Protein AF-A0A662GBT7-F1 (afdb_monomer_lite)

Sequence (138 aa):
MKIKLERILIEFGGAITAFFAIIELVKYSLGIFLVKCLADITLPLLEDYKILHELAGLAYILALLLLVILAVISLIVGVYGFKLYSAGAKLSRETAEKWLVKTMLIAVISLFFGAFIVTAASSIALLGVLIVLAKKED

Radius of gyration: 20.05 Å; chains: 1; bounding box: 47×21×60 Å

Secondary structure (DSSP, 8-state):
-HHHHHHHHHHHHHHHHHHHHHHHHHHHHHHHHHHHHHHHHHTGGGTTSHHHHHHHHHHHHHHHHHHHHHHHHHHHHHHHHHHHHHHTTS--HHHHHHHHHHHHHHHHHHHHTT-HHHHHHHHHHHHHHHHHHHGGG-

Structure (mmCIF, N/CA/C/O backbone):
data_AF-A0A662GBT7-F1
#
_entry.id   AF-A0A662GBT7-F1
#
loop_
_atom_site.group_PDB
_atom_site.id
_atom_site.type_symbol
_atom_site.label_atom_id
_atom_site.label_alt_id
_atom_site.label_comp_id
_atom_site.label_asym_id
_atom_site.label_entity_id
_atom_site.label_seq_id
_atom_site.pdbx_PDB_ins_code
_atom_site.Cartn_x
_atom_site.Cartn_y
_atom_site.Cartn_z
_atom_site.occupancy
_atom_site.B_iso_or_equiv
_atom_site.auth_seq_id
_atom_site.auth_comp_id
_atom_site.auth_asym_id
_atom_site.auth_atom_id
_atom_site.pdbx_PDB_model_num
ATOM 1 N N . MET A 1 1 ? -24.936 2.739 28.094 1.00 41.53 1 MET A N 1
ATOM 2 C CA . MET A 1 1 ? -25.095 2.565 26.626 1.00 41.53 1 MET A CA 1
ATOM 3 C C . MET A 1 1 ? -24.005 3.251 25.778 1.00 41.53 1 MET A C 1
ATOM 5 O O . MET A 1 1 ? -23.800 2.799 24.660 1.00 41.53 1 MET A O 1
ATOM 9 N N . LYS A 1 2 ? -23.256 4.253 26.290 1.00 40.19 2 LYS A N 1
ATOM 10 C CA . LYS A 1 2 ? -22.190 4.994 25.564 1.00 40.19 2 LYS A CA 1
ATOM 11 C C . LYS A 1 2 ? -20.999 4.131 25.070 1.00 40.19 2 LYS A C 1
ATOM 13 O O . LYS A 1 2 ? -20.588 4.262 23.926 1.00 40.19 2 LYS A O 1
ATOM 18 N N . ILE A 1 3 ? -20.534 3.161 25.868 1.00 51.22 3 ILE A N 1
ATOM 19 C CA . ILE A 1 3 ? -19.339 2.329 25.571 1.00 51.22 3 ILE A CA 1
ATOM 20 C C . ILE A 1 3 ? -19.506 1.431 24.323 1.00 51.22 3 ILE A C 1
ATOM 22 O O . ILE A 1 3 ? -18.527 1.103 23.656 1.00 51.22 3 ILE A O 1
ATOM 26 N N . LYS A 1 4 ? -20.741 1.042 23.967 1.00 60.91 4 LYS A N 1
ATOM 27 C CA . LYS A 1 4 ? -20.995 0.182 22.794 1.00 60.91 4 LYS A CA 1
ATOM 28 C C . LYS A 1 4 ? -20.773 0.916 21.468 1.00 60.91 4 LYS A C 1
ATOM 30 O O . LYS A 1 4 ? -20.213 0.327 20.554 1.00 60.91 4 LYS A O 1
ATOM 35 N N . LEU A 1 5 ? -21.196 2.177 21.367 1.00 56.75 5 LEU A N 1
ATOM 36 C CA . LEU A 1 5 ? -21.102 2.950 20.124 1.00 56.75 5 LEU A CA 1
ATOM 37 C C . LEU A 1 5 ? -19.645 3.316 19.802 1.00 56.75 5 LEU A C 1
ATOM 39 O O . LEU A 1 5 ? -19.219 3.209 18.658 1.00 56.75 5 LEU A O 1
ATOM 43 N N . GLU A 1 6 ? -18.877 3.682 20.832 1.00 58.56 6 GLU A N 1
ATOM 44 C CA . GLU A 1 6 ? -17.444 3.978 20.729 1.00 58.56 6 GLU A CA 1
ATOM 45 C C . GLU A 1 6 ? -16.643 2.780 20.209 1.00 58.56 6 GLU A C 1
ATOM 47 O O . GLU A 1 6 ? -15.827 2.909 19.298 1.00 58.56 6 GLU A O 1
ATOM 52 N N . ARG A 1 7 ? -16.928 1.594 20.757 1.00 63.53 7 ARG A N 1
ATOM 53 C CA . ARG A 1 7 ? -16.330 0.335 20.310 1.00 63.53 7 ARG A CA 1
ATOM 54 C C . ARG A 1 7 ? -16.638 0.067 18.835 1.00 63.53 7 ARG A C 1
ATOM 56 O O . ARG A 1 7 ? -15.718 -0.213 18.076 1.00 63.53 7 ARG A O 1
ATOM 63 N N . ILE A 1 8 ? -17.905 0.194 18.435 1.00 64.94 8 ILE A N 1
ATOM 64 C CA . ILE A 1 8 ? -18.337 -0.064 17.054 1.00 64.94 8 ILE A CA 1
ATOM 65 C C . ILE A 1 8 ? -17.631 0.880 16.074 1.00 64.94 8 ILE A C 1
ATOM 67 O O . ILE A 1 8 ? -17.186 0.436 15.023 1.00 64.94 8 ILE A O 1
ATOM 71 N N . LEU A 1 9 ? -17.472 2.159 16.423 1.00 63.97 9 LEU A N 1
ATOM 72 C CA . LEU A 1 9 ? -16.779 3.139 15.579 1.00 63.97 9 LEU A CA 1
ATOM 73 C C . LEU A 1 9 ? -15.301 2.789 15.357 1.00 63.97 9 LEU A C 1
ATOM 75 O O . LEU A 1 9 ? -14.803 2.917 14.240 1.00 63.97 9 LEU A O 1
ATOM 79 N N . ILE A 1 10 ? -14.609 2.319 16.396 1.00 64.62 10 ILE A N 1
ATOM 80 C CA . ILE A 1 10 ? -13.192 1.939 16.311 1.00 64.62 10 ILE A CA 1
ATOM 81 C C . ILE A 1 10 ? -13.017 0.623 15.547 1.00 64.62 10 ILE A C 1
ATOM 83 O O . ILE A 1 10 ? -12.137 0.525 14.692 1.00 64.62 10 ILE A O 1
ATOM 87 N N . GLU A 1 11 ? -13.872 -0.367 15.810 1.00 65.62 11 GLU A N 1
ATOM 88 C CA . GLU A 1 11 ? -13.884 -1.633 15.072 1.00 65.62 11 GLU A CA 1
ATOM 89 C C . GLU A 1 11 ? -14.150 -1.383 13.582 1.00 65.62 11 GLU A C 1
ATOM 91 O O . GLU A 1 11 ? -13.420 -1.877 12.724 1.00 65.62 11 GLU A O 1
ATOM 96 N N . PHE A 1 12 ? -15.129 -0.535 13.265 1.00 66.88 12 PHE A N 1
ATOM 97 C CA . PHE A 1 12 ? -15.469 -0.177 11.892 1.00 66.88 12 PHE A CA 1
ATOM 98 C C . PHE A 1 12 ? -14.346 0.614 11.201 1.00 66.88 12 PHE A C 1
ATOM 100 O O . PHE A 1 12 ? -13.972 0.289 10.076 1.00 66.88 12 PHE A O 1
ATOM 107 N N . GLY A 1 13 ? -13.738 1.591 11.884 1.00 65.12 13 GLY A N 1
ATOM 108 C CA . GLY A 1 13 ? -12.600 2.353 11.356 1.00 65.12 13 GLY A CA 1
ATOM 109 C C . GLY A 1 13 ? -11.358 1.488 11.107 1.00 65.12 13 GLY A C 1
ATOM 110 O O . GLY A 1 13 ? -10.706 1.617 10.067 1.00 65.12 13 GLY A O 1
ATOM 111 N N . GLY A 1 14 ? -11.064 0.557 12.020 1.00 67.88 14 GLY A N 1
ATOM 112 C CA . GLY A 1 14 ? -9.993 -0.428 11.862 1.00 67.88 14 GLY A CA 1
ATOM 113 C C . GLY A 1 14 ? -10.239 -1.376 10.688 1.00 67.88 14 GLY A C 1
ATOM 114 O O . GLY A 1 14 ? -9.341 -1.585 9.870 1.00 67.88 14 GLY A O 1
ATOM 115 N N . ALA A 1 15 ? -11.468 -1.885 10.555 1.00 69.00 15 ALA A N 1
ATOM 116 C CA . ALA A 1 15 ? -11.866 -2.768 9.460 1.00 69.00 15 ALA A CA 1
ATOM 117 C C . ALA A 1 15 ? -11.764 -2.078 8.091 1.00 69.00 15 ALA A C 1
ATOM 119 O O . ALA A 1 15 ? -11.202 -2.648 7.157 1.00 69.00 15 ALA A O 1
ATOM 120 N N . ILE A 1 16 ? -12.234 -0.831 7.986 1.00 68.75 16 ILE A N 1
ATOM 121 C CA . ILE A 1 16 ? -12.128 -0.024 6.762 1.00 68.75 16 ILE A CA 1
ATOM 122 C C . ILE A 1 16 ? -10.661 0.210 6.393 1.00 68.75 16 ILE A C 1
ATOM 124 O O . ILE A 1 16 ? -10.270 -0.004 5.246 1.00 68.75 16 ILE A O 1
ATOM 128 N N . THR A 1 17 ? -9.838 0.602 7.367 1.00 70.62 17 THR A N 1
ATOM 129 C CA . THR A 1 17 ? -8.400 0.831 7.155 1.00 70.62 17 THR A CA 1
ATOM 130 C C . THR A 1 17 ? -7.700 -0.438 6.675 1.00 70.62 17 THR A C 1
ATOM 132 O O . THR A 1 17 ? -6.933 -0.390 5.715 1.00 70.62 17 THR A O 1
ATOM 135 N N . ALA A 1 18 ? -7.999 -1.584 7.292 1.00 73.31 18 ALA A N 1
ATOM 136 C CA . ALA A 1 18 ? -7.438 -2.870 6.894 1.00 73.31 18 ALA A CA 1
ATOM 137 C C . ALA A 1 18 ? -7.862 -3.272 5.473 1.00 73.31 18 ALA A C 1
ATOM 139 O O . ALA A 1 18 ? -7.024 -3.678 4.671 1.00 73.31 18 ALA A O 1
ATOM 140 N N . PHE A 1 19 ? -9.145 -3.119 5.144 1.00 72.00 19 PHE A N 1
ATOM 141 C CA . PHE A 1 19 ? -9.681 -3.456 3.829 1.00 72.00 19 PHE A CA 1
ATOM 142 C C . PHE A 1 19 ? -9.041 -2.620 2.714 1.00 72.00 19 PHE A C 1
ATOM 144 O O . PHE A 1 19 ? -8.564 -3.164 1.719 1.00 72.00 19 PHE A O 1
ATOM 151 N N . PHE A 1 20 ? -8.959 -1.303 2.899 1.00 74.50 20 PHE A N 1
ATOM 152 C CA . PHE A 1 20 ? -8.351 -0.420 1.907 1.00 74.50 20 PHE A CA 1
ATOM 153 C C . PHE A 1 20 ? -6.844 -0.627 1.761 1.00 74.50 20 PHE A C 1
ATOM 155 O O . PHE A 1 20 ? -6.330 -0.581 0.646 1.00 74.50 20 PHE A O 1
ATOM 162 N N . ALA A 1 21 ? -6.146 -0.928 2.855 1.00 77.94 21 ALA A N 1
ATOM 163 C CA . ALA A 1 21 ? -4.742 -1.305 2.809 1.00 77.94 21 ALA A CA 1
ATOM 164 C C . ALA A 1 21 ? -4.501 -2.594 2.001 1.00 77.94 21 ALA A C 1
ATOM 166 O O . ALA A 1 21 ? -3.522 -2.676 1.262 1.00 77.94 21 ALA A O 1
ATOM 167 N N . ILE A 1 22 ? -5.404 -3.580 2.084 1.00 79.88 22 ILE A N 1
ATOM 168 C CA . ILE A 1 22 ? -5.339 -4.798 1.260 1.00 79.88 22 ILE A CA 1
ATOM 169 C C . ILE A 1 22 ? -5.557 -4.467 -0.221 1.00 79.88 22 ILE A C 1
ATOM 171 O O . ILE A 1 22 ? -4.807 -4.950 -1.067 1.00 79.88 22 ILE A O 1
ATOM 175 N N . ILE A 1 23 ? -6.542 -3.624 -0.546 1.00 80.38 23 ILE A N 1
ATOM 176 C CA . ILE A 1 23 ? -6.779 -3.185 -1.932 1.00 80.38 23 ILE A CA 1
ATOM 177 C C . ILE A 1 23 ? -5.540 -2.484 -2.496 1.00 80.38 23 ILE A C 1
ATOM 179 O O . ILE A 1 23 ? -5.120 -2.767 -3.617 1.00 80.38 23 ILE A O 1
ATOM 183 N N . GLU A 1 24 ? -4.936 -1.586 -1.720 1.00 81.06 24 GLU A N 1
ATOM 184 C CA . GLU A 1 24 ? -3.717 -0.884 -2.115 1.00 81.06 24 GLU A CA 1
ATOM 185 C C . GLU A 1 24 ? -2.535 -1.840 -2.290 1.00 81.06 24 GLU A C 1
ATOM 187 O O . GLU A 1 24 ? -1.828 -1.745 -3.291 1.00 81.06 24 GLU A O 1
ATOM 192 N N . LEU A 1 25 ? -2.372 -2.818 -1.394 1.00 85.12 25 LEU A N 1
ATOM 193 C CA . LEU A 1 25 ? -1.359 -3.862 -1.531 1.00 85.12 25 LEU A CA 1
ATOM 194 C C . LEU A 1 25 ? -1.511 -4.612 -2.863 1.00 85.12 25 LEU A C 1
ATOM 196 O O . LEU A 1 25 ? -0.543 -4.717 -3.613 1.00 85.12 25 LEU A O 1
ATOM 200 N N . VAL A 1 26 ? -2.728 -5.058 -3.197 1.00 86.81 26 VAL A N 1
ATOM 201 C CA . VAL A 1 26 ? -3.018 -5.738 -4.472 1.00 86.81 26 VAL A CA 1
ATOM 202 C C . VAL A 1 26 ? -2.726 -4.824 -5.663 1.00 86.81 26 VAL A C 1
ATOM 204 O O . VAL A 1 26 ? -2.074 -5.250 -6.616 1.00 86.81 26 VAL A O 1
ATOM 207 N N . LYS A 1 27 ? -3.152 -3.557 -5.601 1.00 86.19 27 LYS A N 1
ATOM 208 C CA . LYS A 1 27 ? -2.900 -2.547 -6.640 1.00 86.19 27 LYS A CA 1
ATOM 209 C C . LYS A 1 27 ? -1.402 -2.378 -6.902 1.00 86.19 27 LYS A C 1
ATOM 211 O O . LYS A 1 27 ? -0.983 -2.409 -8.057 1.00 86.19 27 LYS A O 1
ATOM 216 N N . TYR A 1 28 ? -0.588 -2.233 -5.856 1.00 88.00 28 TYR A N 1
ATOM 217 C CA . TYR A 1 28 ? 0.859 -2.069 -6.007 1.00 88.00 28 TYR A CA 1
ATOM 218 C C . TYR A 1 28 ? 1.543 -3.355 -6.473 1.00 88.00 28 TYR A C 1
ATOM 220 O O . TYR A 1 28 ? 2.417 -3.285 -7.333 1.00 88.00 28 TYR A O 1
ATOM 228 N N . SER A 1 29 ? 1.111 -4.530 -6.002 1.00 88.69 29 SER A N 1
ATOM 229 C CA . SER A 1 29 ? 1.609 -5.817 -6.508 1.00 88.69 29 SER A CA 1
ATOM 230 C C . SER A 1 29 ? 1.320 -6.012 -8.001 1.00 88.69 29 SER A C 1
ATOM 232 O O . SER A 1 29 ? 2.210 -6.421 -8.745 1.00 88.69 29 SER A O 1
ATOM 234 N N . LEU A 1 30 ? 0.114 -5.664 -8.464 1.00 90.69 30 LEU A N 1
ATOM 235 C CA . LEU A 1 30 ? -0.222 -5.668 -9.892 1.00 90.69 30 LEU A CA 1
ATOM 236 C C . LEU A 1 30 ? 0.593 -4.628 -10.669 1.00 90.69 30 LEU A C 1
ATOM 238 O O . LEU A 1 30 ? 1.072 -4.919 -11.762 1.00 90.69 30 LEU A O 1
ATOM 242 N N . GLY A 1 31 ? 0.803 -3.442 -10.093 1.00 87.06 31 GLY A N 1
ATOM 243 C CA . GLY A 1 31 ? 1.655 -2.402 -10.668 1.00 87.06 31 GLY A CA 1
ATOM 244 C C . GLY A 1 31 ? 3.090 -2.877 -10.904 1.00 87.06 31 GLY A C 1
ATOM 245 O O . GLY A 1 31 ? 3.633 -2.638 -11.978 1.00 87.06 31 GLY A O 1
ATOM 246 N N . ILE A 1 32 ? 3.682 -3.606 -9.949 1.00 91.75 32 ILE A N 1
ATOM 247 C CA . ILE A 1 32 ? 5.025 -4.199 -10.089 1.00 91.75 32 ILE A CA 1
ATOM 248 C C . ILE A 1 32 ? 5.072 -5.139 -11.296 1.00 91.75 32 ILE A C 1
ATOM 250 O O . ILE A 1 32 ? 5.986 -5.049 -12.115 1.00 91.75 32 ILE A O 1
ATOM 254 N N . PHE A 1 33 ? 4.075 -6.019 -11.426 1.00 91.62 33 PHE A N 1
ATOM 255 C CA . PHE A 1 33 ? 3.990 -6.950 -12.549 1.00 91.62 33 PHE A CA 1
ATOM 256 C C . PHE A 1 33 ? 3.853 -6.217 -13.891 1.00 91.62 33 PHE A C 1
ATOM 258 O O . PHE A 1 33 ? 4.587 -6.514 -14.831 1.00 91.62 33 PHE A O 1
ATOM 265 N N . LEU A 1 34 ? 2.968 -5.220 -13.968 1.00 90.94 34 LEU A N 1
ATOM 266 C CA . LEU A 1 34 ? 2.740 -4.437 -15.185 1.00 90.94 34 LEU A CA 1
ATOM 267 C C . LEU A 1 34 ? 3.973 -3.637 -15.610 1.00 90.94 34 LEU A C 1
ATOM 269 O O . LEU A 1 34 ? 4.338 -3.666 -16.783 1.00 90.94 34 LEU A O 1
ATOM 273 N N . VAL A 1 35 ? 4.629 -2.950 -14.670 1.00 88.25 35 VAL A N 1
ATOM 274 C CA . VAL A 1 35 ? 5.852 -2.181 -14.945 1.00 88.25 35 VAL A CA 1
ATOM 275 C C . VAL A 1 35 ? 6.963 -3.100 -15.445 1.00 88.25 35 VAL A C 1
ATOM 277 O O . VAL A 1 35 ? 7.649 -2.745 -16.400 1.00 88.25 35 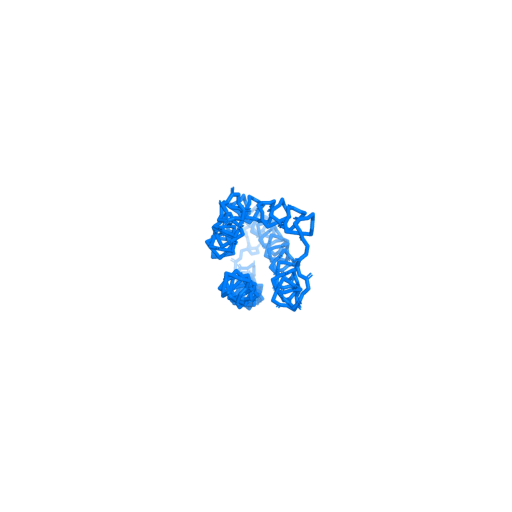VAL A O 1
ATOM 280 N N . LYS A 1 36 ? 7.095 -4.301 -14.869 1.00 90.94 36 LYS A N 1
ATOM 281 C CA . LYS A 1 36 ? 8.034 -5.313 -15.361 1.00 90.94 36 LYS A CA 1
ATOM 282 C C . LYS A 1 36 ? 7.709 -5.751 -16.790 1.00 90.94 36 LYS A C 1
ATOM 284 O O . LYS A 1 36 ? 8.577 -5.659 -17.647 1.00 90.94 36 LYS A O 1
ATOM 289 N N . CYS A 1 37 ? 6.470 -6.156 -17.072 1.00 90.38 37 CYS A N 1
ATOM 290 C CA . CYS A 1 37 ? 6.080 -6.569 -18.424 1.00 90.38 37 CYS A CA 1
ATOM 291 C C . CYS A 1 37 ? 6.290 -5.458 -19.463 1.00 90.38 37 CYS A C 1
ATOM 293 O O . CYS A 1 37 ? 6.738 -5.730 -20.573 1.00 90.38 37 CYS A O 1
ATOM 295 N N . LEU A 1 38 ? 5.986 -4.205 -19.115 1.00 84.88 38 LEU A N 1
ATOM 296 C CA . LEU A 1 38 ? 6.228 -3.067 -20.000 1.00 84.88 38 LEU A CA 1
ATOM 297 C C . LEU A 1 38 ? 7.720 -2.833 -20.232 1.00 84.88 38 LEU A C 1
ATOM 299 O O . LEU A 1 38 ? 8.109 -2.559 -21.365 1.00 84.88 38 LEU A O 1
ATOM 303 N N . ALA A 1 39 ? 8.555 -2.956 -19.200 1.00 86.81 39 ALA A N 1
ATOM 304 C CA . ALA A 1 39 ? 10.002 -2.821 -19.334 1.00 86.81 39 ALA A CA 1
ATOM 305 C C . ALA A 1 39 ? 10.593 -3.934 -20.211 1.00 86.81 39 ALA A C 1
ATOM 307 O O . ALA A 1 39 ? 11.383 -3.634 -21.103 1.00 86.81 39 ALA A O 1
ATOM 308 N N . ASP A 1 40 ? 10.136 -5.178 -20.039 1.00 89.19 40 ASP A N 1
ATOM 309 C CA . ASP A 1 40 ? 10.563 -6.327 -20.848 1.00 89.19 40 ASP A CA 1
ATOM 310 C C . ASP A 1 40 ? 10.236 -6.137 -22.345 1.00 89.19 40 ASP A C 1
ATOM 312 O O . ASP A 1 40 ? 10.954 -6.645 -23.201 1.00 89.19 40 ASP A O 1
ATOM 316 N N . ILE A 1 41 ? 9.182 -5.379 -22.678 1.00 89.12 41 ILE A N 1
ATOM 317 C CA . ILE A 1 41 ? 8.812 -5.051 -24.066 1.00 89.12 41 ILE A CA 1
ATOM 318 C C . ILE A 1 41 ? 9.552 -3.808 -24.574 1.00 89.12 41 ILE A C 1
ATOM 320 O O . ILE A 1 41 ? 10.002 -3.777 -25.716 1.00 89.12 41 ILE A O 1
ATOM 324 N N . THR A 1 42 ? 9.643 -2.757 -23.758 1.00 79.50 42 THR A N 1
ATOM 325 C CA 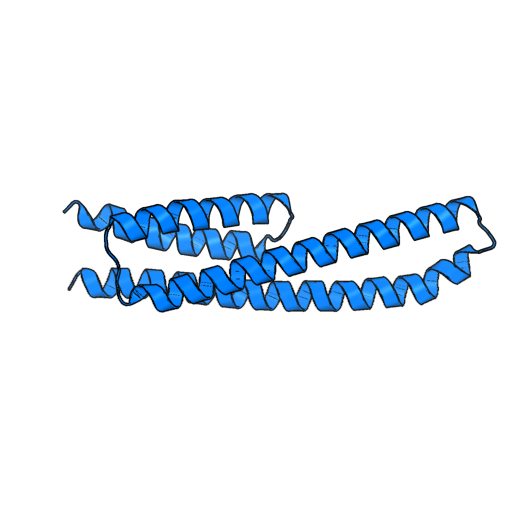. THR A 1 42 ? 10.105 -1.432 -24.208 1.00 79.50 42 THR A CA 1
ATOM 326 C C . THR A 1 42 ? 11.618 -1.256 -24.153 1.00 79.50 42 THR A C 1
ATOM 328 O O . THR A 1 42 ? 12.159 -0.590 -25.031 1.00 79.50 42 THR A O 1
ATOM 331 N N . LEU A 1 43 ? 12.323 -1.855 -23.186 1.00 82.50 43 LEU A N 1
ATOM 332 C CA . LEU A 1 43 ? 13.782 -1.732 -23.087 1.00 82.50 43 LEU A CA 1
ATOM 333 C C . LEU A 1 43 ? 14.520 -2.320 -24.303 1.00 82.50 43 LEU A C 1
ATOM 335 O O . LEU A 1 43 ? 15.415 -1.629 -24.798 1.00 82.50 43 LEU A O 1
ATOM 339 N N . PRO A 1 44 ? 14.141 -3.499 -24.843 1.00 88.69 44 PRO A N 1
ATOM 340 C CA . PRO A 1 44 ? 14.754 -4.030 -26.063 1.00 88.69 44 PRO A CA 1
ATOM 341 C C . PRO A 1 44 ? 14.556 -3.118 -27.279 1.00 88.69 44 PRO A C 1
ATOM 343 O O . PRO A 1 44 ? 15.464 -2.936 -28.079 1.00 88.69 44 PRO A O 1
ATOM 346 N N . LEU A 1 45 ? 13.389 -2.470 -27.393 1.00 84.19 45 LEU A N 1
ATOM 347 C CA . LEU A 1 45 ? 13.090 -1.529 -28.485 1.00 84.19 45 LEU A CA 1
ATOM 348 C C . LEU A 1 45 ? 13.938 -0.247 -28.430 1.00 84.19 45 LEU A C 1
ATOM 350 O O . LEU A 1 45 ? 13.950 0.527 -29.385 1.00 84.19 45 LEU A O 1
ATOM 354 N N . LEU A 1 46 ? 14.615 -0.004 -27.307 1.00 81.06 46 LEU A N 1
ATOM 355 C CA . LEU A 1 46 ? 15.461 1.161 -27.083 1.00 81.06 46 LEU A CA 1
ATOM 356 C C . LEU A 1 46 ? 16.957 0.838 -27.165 1.00 81.06 46 LEU A C 1
ATOM 358 O O . LEU A 1 46 ? 17.744 1.770 -27.040 1.00 81.06 46 LEU A O 1
ATOM 362 N N . GLU A 1 47 ? 17.365 -0.420 -27.378 1.00 84.31 47 GLU A N 1
ATOM 363 C CA . GLU A 1 47 ? 18.784 -0.834 -27.383 1.00 84.31 47 GLU A CA 1
ATOM 364 C C . GLU A 1 47 ? 19.653 -0.006 -28.342 1.00 84.31 47 GLU A C 1
ATOM 366 O O . GLU A 1 47 ? 20.758 0.402 -27.978 1.00 84.31 47 GLU A O 1
ATOM 371 N N . ASP A 1 48 ? 19.122 0.338 -29.518 1.00 86.56 48 ASP A N 1
ATOM 372 C CA . ASP A 1 48 ? 19.818 1.164 -30.513 1.00 86.56 48 ASP A CA 1
ATOM 373 C C . ASP A 1 48 ? 19.994 2.634 -30.070 1.00 86.56 48 ASP A C 1
ATOM 375 O O . ASP A 1 48 ? 20.833 3.369 -30.596 1.00 86.56 48 ASP A O 1
ATOM 379 N N . TYR A 1 49 ? 19.239 3.077 -29.060 1.00 82.19 49 TYR A N 1
ATOM 380 C CA . TYR A 1 49 ? 19.246 4.433 -28.517 1.00 82.19 49 TYR A CA 1
ATOM 381 C C . TYR A 1 49 ? 19.859 4.461 -27.113 1.00 82.19 49 TYR A C 1
ATOM 383 O O . TYR A 1 49 ? 19.168 4.701 -26.122 1.00 82.19 49 TYR A O 1
ATOM 391 N N . LYS A 1 50 ? 21.184 4.285 -27.029 1.00 80.94 50 LYS A N 1
ATOM 392 C CA . LYS A 1 50 ? 21.953 4.140 -25.774 1.00 80.94 50 LYS A CA 1
ATOM 393 C C . LYS A 1 50 ? 21.511 5.050 -24.613 1.00 80.94 50 LYS A C 1
ATOM 395 O O . LYS A 1 50 ? 21.253 4.561 -23.519 1.00 80.94 50 LYS A O 1
ATOM 400 N N . ILE A 1 51 ? 21.393 6.362 -24.843 1.00 81.06 51 ILE A N 1
ATOM 401 C CA . ILE A 1 51 ? 21.005 7.329 -23.794 1.00 81.06 51 ILE A CA 1
ATOM 402 C C . ILE A 1 51 ? 19.556 7.104 -23.335 1.00 81.06 51 ILE A C 1
ATOM 404 O O . ILE A 1 51 ? 19.265 7.160 -22.142 1.00 81.06 51 ILE A O 1
ATOM 408 N N . LEU A 1 52 ? 18.641 6.846 -24.275 1.00 72.25 52 LEU A N 1
ATOM 409 C CA . LEU A 1 52 ? 17.236 6.587 -23.962 1.00 72.25 52 LEU A CA 1
ATOM 410 C C . LEU A 1 52 ? 17.071 5.257 -23.219 1.00 72.25 52 LEU A C 1
ATOM 412 O O . LEU A 1 52 ? 16.278 5.187 -22.284 1.00 72.25 52 LEU A O 1
ATOM 416 N N . HIS A 1 53 ? 17.833 4.232 -23.605 1.00 81.00 53 HIS A N 1
ATOM 417 C CA . HIS A 1 53 ? 17.841 2.929 -22.948 1.00 81.00 53 HIS A CA 1
ATOM 418 C C . HIS A 1 53 ? 18.317 3.027 -21.494 1.00 81.00 53 HIS A C 1
ATOM 420 O O . HIS A 1 53 ? 17.630 2.555 -20.589 1.00 81.00 53 HIS A O 1
ATOM 426 N N . GLU A 1 54 ? 19.450 3.694 -21.245 1.00 77.56 54 GLU A N 1
ATOM 427 C CA . GLU A 1 54 ? 19.978 3.892 -19.888 1.00 77.56 54 GLU A CA 1
ATOM 428 C C . GLU A 1 54 ? 18.998 4.691 -19.010 1.00 77.56 54 GLU A C 1
ATOM 430 O O . GLU A 1 54 ? 18.743 4.321 -17.859 1.00 77.56 54 GLU A O 1
ATOM 435 N N . LEU A 1 55 ? 18.382 5.744 -19.561 1.00 77.69 55 LEU A N 1
ATOM 436 C CA . LEU A 1 55 ? 17.386 6.546 -18.849 1.00 77.69 55 LEU A CA 1
ATOM 437 C C . LEU A 1 55 ? 16.111 5.744 -18.539 1.00 77.69 55 LEU A C 1
ATOM 439 O O . LEU A 1 55 ? 15.596 5.817 -17.422 1.00 77.69 55 LEU A O 1
ATOM 443 N N . ALA A 1 56 ? 15.614 4.961 -19.499 1.00 76.12 56 ALA A N 1
ATOM 444 C CA . ALA A 1 56 ? 14.452 4.096 -19.315 1.00 76.12 56 ALA A CA 1
ATOM 445 C C . ALA A 1 56 ? 14.722 2.994 -18.279 1.00 76.12 56 ALA A C 1
ATOM 447 O O . ALA A 1 56 ? 13.862 2.719 -17.440 1.00 76.12 56 ALA A O 1
ATOM 448 N N . GLY A 1 57 ? 15.930 2.420 -18.272 1.00 82.31 57 GLY A N 1
ATOM 449 C CA . GLY A 1 57 ? 16.365 1.448 -17.268 1.00 82.31 57 GLY A CA 1
ATOM 450 C C . GLY A 1 57 ? 16.394 2.036 -15.853 1.00 82.31 57 GLY A C 1
ATOM 451 O O . GLY A 1 57 ? 15.865 1.432 -14.918 1.00 82.31 57 GLY A O 1
ATOM 452 N N . LEU A 1 58 ? 16.931 3.249 -15.691 1.00 84.31 58 LEU A N 1
ATOM 453 C CA . LEU A 1 58 ? 16.905 3.978 -14.416 1.00 84.31 58 LEU A CA 1
ATOM 454 C C . LEU A 1 58 ? 15.475 4.276 -13.952 1.00 84.31 58 LEU A C 1
ATOM 456 O O . LEU A 1 58 ? 15.144 4.046 -12.787 1.00 84.31 58 LEU A O 1
ATOM 460 N N . ALA A 1 59 ? 14.619 4.753 -14.859 1.00 79.56 59 ALA A N 1
ATOM 461 C CA . ALA A 1 59 ? 13.219 5.042 -14.560 1.00 79.56 59 ALA A CA 1
ATOM 462 C C . ALA A 1 59 ? 12.456 3.780 -14.129 1.00 79.56 59 ALA A C 1
ATOM 464 O O . ALA A 1 59 ? 11.698 3.820 -13.160 1.00 79.56 59 ALA A O 1
ATOM 465 N N . TYR A 1 60 ? 12.703 2.650 -14.796 1.00 87.06 60 TYR A N 1
ATOM 466 C CA . TYR A 1 60 ? 12.150 1.348 -14.436 1.00 87.06 60 TYR A CA 1
ATOM 467 C C . TYR A 1 60 ? 12.556 0.917 -13.020 1.00 87.06 60 TYR A C 1
ATOM 469 O O . TYR A 1 60 ? 11.689 0.580 -12.209 1.00 87.06 60 TYR A O 1
ATOM 477 N N . ILE A 1 61 ? 13.852 0.985 -12.690 1.00 88.69 61 ILE A N 1
ATOM 478 C CA . ILE A 1 61 ? 14.353 0.639 -11.351 1.00 88.69 61 ILE A CA 1
ATOM 479 C C . ILE A 1 61 ? 13.705 1.534 -10.290 1.00 88.69 61 ILE A C 1
ATOM 481 O O . ILE A 1 61 ? 13.238 1.038 -9.264 1.00 88.69 61 ILE A O 1
ATOM 485 N N . LEU A 1 62 ? 13.632 2.843 -10.544 1.00 84.56 62 LEU A N 1
ATOM 486 C CA . LEU A 1 62 ? 13.033 3.799 -9.615 1.00 84.56 62 LEU A CA 1
ATOM 487 C C . LEU A 1 62 ? 11.535 3.526 -9.404 1.00 84.56 62 LEU A C 1
ATOM 489 O O . LEU A 1 62 ? 11.062 3.531 -8.267 1.00 84.56 62 LEU A O 1
ATOM 493 N N . ALA A 1 63 ? 10.799 3.240 -10.482 1.00 85.06 63 ALA A N 1
ATOM 494 C CA . ALA A 1 63 ? 9.377 2.913 -10.429 1.00 85.06 63 ALA A CA 1
ATOM 495 C C . ALA A 1 63 ? 9.114 1.630 -9.628 1.00 85.06 63 ALA A C 1
ATOM 497 O O . ALA A 1 63 ? 8.221 1.609 -8.779 1.00 85.06 63 ALA A O 1
ATOM 498 N N . LEU A 1 64 ? 9.914 0.580 -9.839 1.00 89.88 64 LEU A N 1
ATOM 499 C CA . LEU A 1 64 ? 9.822 -0.649 -9.051 1.00 89.88 64 LEU A CA 1
ATOM 500 C C . LEU A 1 64 ? 10.083 -0.399 -7.568 1.00 89.88 64 LEU A C 1
ATOM 502 O O . LEU A 1 64 ? 9.326 -0.873 -6.721 1.00 89.88 64 LEU A O 1
ATOM 506 N N . LEU A 1 65 ? 11.136 0.353 -7.253 1.00 87.75 65 LEU A N 1
ATOM 507 C CA . LEU A 1 65 ? 11.524 0.636 -5.876 1.00 87.75 65 LEU A CA 1
ATOM 508 C C . LEU A 1 65 ? 10.412 1.412 -5.151 1.00 87.75 65 LEU A C 1
ATOM 510 O O . LEU A 1 65 ? 10.027 1.044 -4.041 1.00 87.75 65 LEU A O 1
ATOM 514 N N . LEU A 1 66 ? 9.817 2.409 -5.814 1.00 85.38 66 LEU A N 1
ATOM 515 C CA . LEU A 1 66 ? 8.657 3.143 -5.300 1.00 85.38 66 LEU A CA 1
ATOM 516 C C . LEU A 1 66 ? 7.447 2.232 -5.070 1.00 85.38 66 LEU A C 1
AT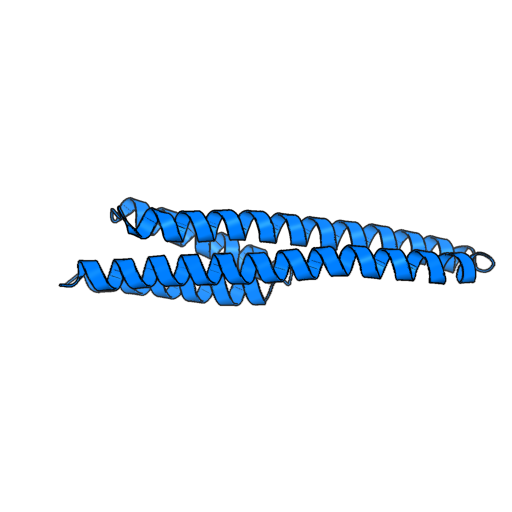OM 518 O O . LEU A 1 66 ? 6.851 2.270 -3.994 1.00 85.38 66 LEU A O 1
ATOM 522 N N . LEU A 1 67 ? 7.096 1.382 -6.038 1.00 87.25 67 LEU A N 1
ATOM 523 C CA . LEU A 1 67 ? 5.959 0.467 -5.908 1.00 87.25 67 LEU A CA 1
ATOM 524 C C . LEU A 1 67 ? 6.145 -0.541 -4.767 1.00 87.25 67 LEU A C 1
ATOM 526 O O . LEU A 1 67 ? 5.194 -0.822 -4.037 1.00 87.25 67 LEU A O 1
ATOM 530 N N . VAL A 1 68 ? 7.363 -1.050 -4.570 1.00 88.50 68 VAL A N 1
ATOM 531 C CA . VAL A 1 68 ? 7.689 -1.939 -3.446 1.00 88.50 68 VAL A CA 1
ATOM 532 C C . VAL A 1 68 ? 7.541 -1.206 -2.113 1.00 88.50 68 VAL A C 1
ATOM 534 O O . VAL A 1 68 ? 6.918 -1.743 -1.196 1.00 88.50 68 VAL A O 1
ATOM 537 N N . ILE A 1 69 ? 8.043 0.028 -1.999 1.00 85.75 69 ILE A N 1
ATOM 538 C CA . ILE A 1 69 ? 7.873 0.842 -0.785 1.00 85.75 69 ILE A CA 1
ATOM 539 C C . ILE A 1 69 ? 6.382 1.049 -0.484 1.00 85.75 69 ILE A C 1
ATOM 541 O O . ILE A 1 69 ? 5.951 0.840 0.651 1.00 85.75 69 ILE A O 1
ATOM 545 N N . LEU A 1 70 ? 5.581 1.395 -1.493 1.00 83.62 70 LEU A N 1
ATOM 546 C CA . LEU A 1 70 ? 4.137 1.600 -1.345 1.00 83.62 70 LEU A CA 1
ATOM 547 C C . LEU A 1 70 ? 3.399 0.326 -0.918 1.00 83.62 70 LEU A C 1
ATOM 549 O O . LEU A 1 70 ? 2.522 0.378 -0.050 1.00 83.62 70 LEU A O 1
ATOM 553 N N . ALA A 1 71 ? 3.784 -0.827 -1.468 1.00 85.81 71 ALA A N 1
ATOM 554 C CA . ALA A 1 71 ? 3.258 -2.125 -1.058 1.00 85.81 71 ALA A CA 1
ATOM 555 C C . ALA A 1 71 ? 3.592 -2.431 0.413 1.00 85.81 71 ALA A C 1
ATOM 557 O O . ALA A 1 71 ? 2.711 -2.828 1.177 1.00 85.81 71 ALA A O 1
ATOM 558 N N . VAL A 1 72 ? 4.835 -2.187 0.843 1.00 86.50 72 VAL A N 1
ATOM 559 C CA . VAL A 1 72 ? 5.268 -2.392 2.237 1.00 86.50 72 VAL A CA 1
ATOM 560 C C . VAL A 1 72 ? 4.524 -1.460 3.195 1.00 86.50 72 VAL A C 1
ATOM 562 O O . VAL A 1 72 ? 4.040 -1.918 4.230 1.00 86.50 72 VAL A O 1
ATOM 565 N N . ILE A 1 73 ? 4.376 -0.177 2.850 1.00 81.25 73 ILE A N 1
ATOM 566 C CA . ILE A 1 73 ? 3.593 0.777 3.648 1.00 81.25 73 ILE A CA 1
ATOM 567 C C . ILE A 1 73 ? 2.152 0.282 3.775 1.00 81.25 73 ILE A C 1
ATOM 569 O O . ILE A 1 73 ? 1.638 0.188 4.888 1.00 81.25 73 ILE A O 1
ATOM 573 N N . SER A 1 74 ? 1.526 -0.114 2.665 1.00 79.75 74 SER A N 1
ATOM 574 C CA . SER A 1 74 ? 0.154 -0.634 2.666 1.00 79.75 74 SER A CA 1
ATOM 575 C C . SER A 1 74 ? 0.017 -1.864 3.560 1.00 79.75 74 SER A C 1
ATOM 577 O O . SER A 1 74 ? -0.899 -1.930 4.375 1.00 79.75 74 SER A O 1
ATOM 579 N N . LEU A 1 75 ? 0.966 -2.801 3.501 1.00 83.69 75 LEU A N 1
ATOM 580 C CA . LEU A 1 75 ? 0.991 -3.966 4.386 1.00 83.69 75 LEU A CA 1
ATOM 581 C C . LEU A 1 75 ? 1.057 -3.558 5.866 1.00 83.69 75 LEU A C 1
ATOM 583 O O . LEU A 1 75 ? 0.273 -4.053 6.678 1.00 83.69 75 LEU A O 1
ATOM 587 N N . ILE A 1 76 ? 1.962 -2.638 6.218 1.00 81.94 76 ILE A N 1
ATOM 588 C CA . ILE A 1 76 ? 2.111 -2.128 7.587 1.00 81.94 76 ILE A CA 1
ATOM 589 C C . ILE A 1 76 ? 0.791 -1.515 8.065 1.00 81.94 76 ILE A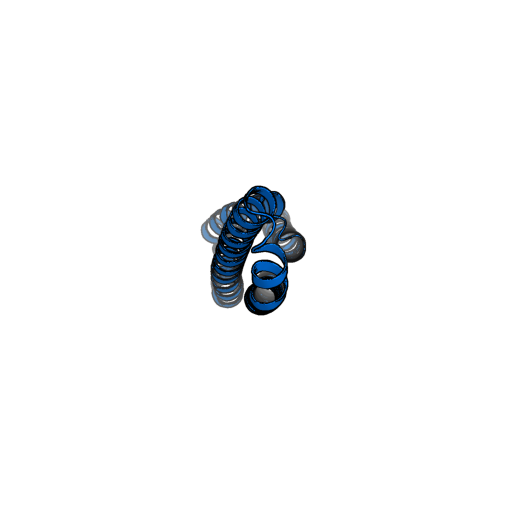 C 1
ATOM 591 O O . ILE A 1 76 ? 0.317 -1.843 9.157 1.00 81.94 76 ILE A O 1
ATOM 595 N N . VAL A 1 77 ? 0.167 -0.669 7.243 1.00 75.25 77 VAL A N 1
ATOM 596 C CA . VAL A 1 77 ? -1.111 -0.031 7.574 1.00 75.25 77 VAL A CA 1
ATOM 597 C C . VAL A 1 77 ? -2.231 -1.057 7.715 1.00 75.25 77 VAL A C 1
ATOM 599 O O . VAL A 1 77 ? -3.009 -0.967 8.663 1.00 75.25 77 VAL A O 1
ATOM 602 N N . GLY A 1 78 ? -2.276 -2.075 6.856 1.00 76.06 78 GLY A N 1
ATOM 603 C CA . GLY A 1 78 ? -3.252 -3.159 6.946 1.00 76.06 78 GLY A CA 1
ATOM 604 C C . GLY A 1 78 ? -3.145 -3.933 8.258 1.00 76.06 78 GLY A C 1
ATOM 605 O O . GLY A 1 78 ? -4.150 -4.143 8.940 1.00 76.06 78 GLY A O 1
ATOM 606 N N . VAL A 1 79 ? -1.921 -4.271 8.676 1.00 82.06 79 VAL A N 1
ATOM 607 C CA . VAL A 1 79 ? -1.661 -4.914 9.975 1.00 82.06 79 VAL A CA 1
ATOM 608 C C . VAL A 1 79 ? -2.097 -4.013 11.133 1.00 82.06 79 VAL A C 1
ATOM 610 O O . VAL A 1 79 ? -2.681 -4.498 12.106 1.00 82.06 79 VAL A O 1
ATOM 613 N N . TYR A 1 80 ? -1.846 -2.704 11.049 1.00 74.19 80 TYR A N 1
ATOM 614 C CA . TYR A 1 80 ? -2.299 -1.756 12.068 1.00 74.19 80 TYR A CA 1
ATOM 615 C C . TYR A 1 80 ? -3.822 -1.617 12.111 1.00 74.19 80 TYR A C 1
ATOM 617 O O . TYR A 1 80 ? -4.378 -1.663 13.206 1.00 74.19 80 TYR A O 1
ATOM 625 N N . GLY A 1 81 ? -4.492 -1.518 10.961 1.00 68.94 81 GLY A N 1
ATOM 626 C CA . GLY A 1 81 ? -5.953 -1.488 10.859 1.00 68.94 81 GLY A CA 1
ATOM 627 C C . GLY A 1 81 ? -6.590 -2.741 11.462 1.00 68.94 81 GLY A C 1
ATOM 628 O O . GLY A 1 81 ? -7.515 -2.639 12.267 1.00 68.94 81 GLY A O 1
ATOM 629 N N . PHE A 1 82 ? -6.024 -3.920 11.182 1.00 75.06 82 PHE A N 1
ATOM 630 C CA . PHE A 1 82 ? -6.487 -5.184 11.758 1.00 75.06 82 PHE A CA 1
ATOM 631 C C . PHE A 1 82 ? -6.287 -5.240 13.280 1.00 75.06 82 PHE A C 1
ATOM 633 O O . PHE A 1 82 ? -7.173 -5.668 14.021 1.00 75.06 82 PHE A O 1
ATOM 640 N N . LYS A 1 83 ? -5.145 -4.747 13.778 1.00 73.75 83 LYS A N 1
ATOM 641 C CA . LYS A 1 83 ? -4.911 -4.617 15.223 1.00 73.75 83 LYS A CA 1
ATOM 642 C C . LYS A 1 83 ? -5.908 -3.653 15.873 1.00 73.75 83 LYS A C 1
ATOM 644 O O . LYS A 1 83 ? -6.422 -3.979 16.939 1.00 73.75 83 LYS A O 1
ATOM 649 N N . LEU A 1 84 ? -6.221 -2.528 15.229 1.00 67.38 84 LEU A N 1
ATOM 650 C CA . LEU A 1 84 ? -7.241 -1.563 15.661 1.00 67.38 84 LEU A CA 1
ATOM 651 C C . LEU A 1 84 ? -8.628 -2.210 15.757 1.00 67.38 84 LEU A C 1
ATOM 653 O O . LEU A 1 84 ? -9.285 -2.088 16.790 1.00 67.38 84 LEU A O 1
ATOM 657 N N . TYR A 1 85 ? -9.012 -2.975 14.731 1.00 67.69 85 TYR A N 1
ATOM 658 C CA . TYR A 1 85 ? -10.232 -3.782 14.729 1.00 67.69 85 TYR A CA 1
ATOM 659 C C . TYR A 1 85 ? -10.269 -4.753 15.919 1.00 67.69 85 TYR A C 1
ATOM 661 O O . TYR A 1 85 ? -11.233 -4.770 16.678 1.00 67.69 85 TYR A O 1
ATOM 669 N N . SER A 1 86 ? -9.185 -5.496 16.163 1.00 67.31 86 SER A N 1
ATOM 670 C CA . SER A 1 86 ? -9.123 -6.452 17.281 1.00 67.31 86 SER A CA 1
ATOM 671 C C . SER A 1 86 ? -9.072 -5.795 18.674 1.00 67.31 86 SER A C 1
ATOM 673 O O . SER A 1 86 ? -9.514 -6.385 19.661 1.00 67.31 86 SER A O 1
ATOM 675 N N . ALA A 1 87 ? -8.547 -4.567 18.773 1.00 64.38 87 ALA A N 1
ATOM 676 C CA . ALA A 1 87 ? -8.372 -3.838 20.029 1.00 64.38 87 ALA A CA 1
ATOM 677 C C . ALA A 1 87 ? -9.653 -3.148 20.528 1.00 64.38 87 ALA A C 1
ATOM 679 O O . ALA A 1 87 ? -9.737 -2.860 21.725 1.00 64.38 87 ALA A O 1
ATOM 680 N N . GLY A 1 88 ? -10.669 -2.961 19.671 1.00 53.72 88 GLY A N 1
ATOM 681 C CA . GLY A 1 88 ? -12.012 -2.479 20.044 1.00 53.72 88 GLY A CA 1
ATOM 682 C C . GLY A 1 88 ? -12.609 -3.192 21.269 1.00 53.72 88 GLY A C 1
ATOM 683 O O . GLY A 1 88 ? -13.348 -2.609 22.070 1.00 53.72 88 GLY A O 1
ATOM 684 N N . ALA A 1 89 ? -12.187 -4.435 21.513 1.00 49.22 89 ALA A N 1
ATOM 685 C CA . ALA A 1 89 ? -12.590 -5.232 22.659 1.00 49.22 89 ALA A CA 1
ATOM 686 C C . ALA A 1 89 ? -12.098 -4.712 24.038 1.00 49.22 89 ALA A C 1
ATOM 688 O O . ALA A 1 89 ? -12.759 -4.991 25.042 1.00 49.22 89 ALA A O 1
ATOM 689 N N . LYS A 1 90 ? -10.994 -3.953 24.135 1.00 54.28 90 LYS A N 1
ATOM 690 C CA . LYS A 1 90 ? -10.382 -3.516 25.414 1.00 54.28 90 LYS A CA 1
ATOM 691 C C . LYS A 1 90 ? -9.796 -2.099 25.311 1.00 54.28 90 LYS A C 1
ATOM 693 O O . LYS A 1 90 ? -8.583 -1.938 25.222 1.00 54.28 90 LYS A O 1
ATOM 698 N N . LEU A 1 91 ? -10.633 -1.061 25.328 1.00 55.97 91 LEU A N 1
ATOM 699 C CA . LEU A 1 91 ? -10.161 0.323 25.174 1.00 55.97 91 LEU A CA 1
ATOM 700 C C . LEU A 1 91 ? -10.165 1.120 26.488 1.00 55.97 91 LEU A C 1
ATOM 702 O O . LEU A 1 91 ? -11.215 1.548 26.967 1.00 55.97 91 LEU A O 1
ATOM 706 N N . SER A 1 92 ? -8.968 1.359 27.038 1.00 61.12 92 SER A N 1
ATOM 707 C CA . SER A 1 92 ? -8.703 2.442 27.999 1.00 61.12 92 SER A CA 1
ATOM 708 C C . SER A 1 92 ? -8.389 3.754 27.259 1.00 61.12 92 SER A C 1
ATOM 710 O O . SER A 1 92 ? -7.937 3.725 26.112 1.00 61.12 92 SER A O 1
ATOM 712 N N . ARG A 1 93 ? -8.616 4.912 27.902 1.00 59.62 93 ARG A N 1
ATOM 713 C CA . ARG A 1 93 ? -8.411 6.261 27.318 1.00 59.62 93 ARG A CA 1
ATOM 714 C C . ARG A 1 93 ? -6.979 6.461 26.801 1.00 59.62 93 ARG A C 1
ATOM 716 O O . ARG A 1 93 ? -6.777 6.872 25.667 1.00 59.62 93 ARG A O 1
ATOM 723 N N . GLU A 1 94 ? -6.004 6.024 27.589 1.00 63.97 94 GLU A N 1
ATOM 724 C CA . GLU A 1 94 ? -4.576 6.084 27.258 1.00 63.97 94 GLU A CA 1
ATOM 725 C C . GLU A 1 94 ? -4.213 5.239 26.020 1.00 63.97 94 GLU A C 1
ATOM 727 O O . GLU A 1 94 ? -3.341 5.587 25.220 1.00 63.97 94 GLU A O 1
ATOM 732 N N . THR A 1 95 ? -4.927 4.127 25.821 1.00 65.25 95 THR A N 1
ATOM 733 C CA . THR A 1 95 ? -4.762 3.277 24.638 1.00 65.25 95 THR A CA 1
ATOM 734 C C . THR A 1 95 ? -5.348 3.965 23.403 1.00 65.25 95 THR A C 1
ATOM 736 O O . THR A 1 95 ? -4.718 3.942 22.348 1.00 65.25 95 THR A O 1
ATOM 739 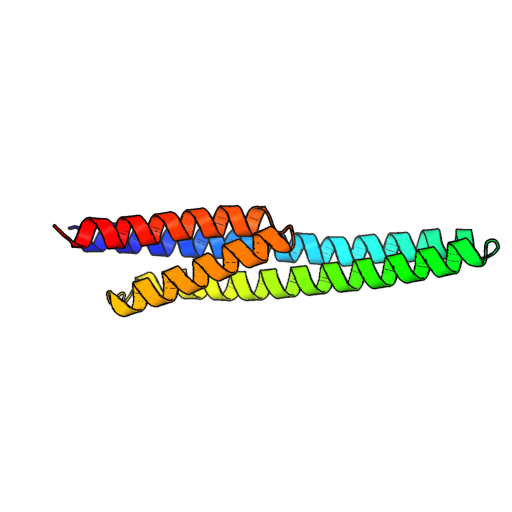N N . ALA A 1 96 ? -6.501 4.633 23.531 1.00 60.47 96 ALA A N 1
ATOM 740 C CA . ALA A 1 96 ? -7.135 5.384 22.443 1.00 60.47 96 ALA A CA 1
ATOM 741 C C . ALA A 1 96 ? -6.239 6.514 21.907 1.00 60.47 96 ALA A C 1
ATOM 743 O O . ALA A 1 96 ? -6.067 6.636 20.696 1.00 60.47 96 ALA A O 1
ATOM 744 N N . GLU A 1 97 ? -5.620 7.296 22.795 1.00 58.91 97 GLU A N 1
ATOM 745 C CA . GLU A 1 97 ? -4.743 8.417 22.423 1.00 58.91 97 GLU A CA 1
ATOM 746 C C . GLU A 1 97 ? -3.473 7.947 21.702 1.00 58.91 97 GLU A C 1
ATOM 748 O O . GLU A 1 97 ? -3.105 8.493 20.659 1.00 58.91 97 GLU A O 1
ATOM 753 N N . LYS A 1 98 ? -2.840 6.862 22.173 1.00 69.25 98 LYS A N 1
ATOM 754 C CA . LYS A 1 98 ? -1.705 6.248 21.459 1.00 69.25 98 LYS A CA 1
ATOM 755 C C . LYS A 1 98 ? -2.089 5.762 20.061 1.00 69.25 98 LYS A C 1
ATOM 757 O O . LYS A 1 98 ? -1.273 5.846 19.142 1.00 69.25 98 LYS A O 1
ATOM 762 N N . TRP A 1 99 ? -3.302 5.242 19.890 1.00 65.31 99 TRP A N 1
ATOM 763 C CA . TRP A 1 99 ? -3.806 4.825 18.581 1.00 65.31 99 TRP A CA 1
ATOM 764 C C . TRP A 1 99 ? -4.158 6.012 17.682 1.00 65.31 99 TRP A C 1
ATOM 766 O O . TRP A 1 99 ? -3.844 5.957 16.493 1.00 65.31 99 TRP A O 1
ATOM 776 N N . LEU A 1 100 ? -4.711 7.099 18.230 1.00 63.53 100 LEU A N 1
ATOM 777 C CA . LEU A 1 100 ? -4.970 8.343 17.500 1.00 63.53 100 LEU A CA 1
ATOM 778 C C . LEU A 1 100 ? -3.687 8.859 16.838 1.00 63.53 100 LEU A C 1
ATOM 780 O O . LEU A 1 100 ? -3.647 9.017 15.620 1.00 63.53 100 LEU A O 1
ATOM 784 N N . VAL A 1 101 ? -2.616 9.031 17.621 1.00 65.00 101 VAL A N 1
ATOM 785 C CA . VAL A 1 101 ? -1.326 9.542 17.124 1.00 65.00 101 VAL A CA 1
ATOM 786 C C . VAL A 1 101 ? -0.759 8.639 16.026 1.00 65.00 101 VAL A C 1
ATOM 788 O O . VAL A 1 101 ? -0.318 9.128 14.988 1.00 65.00 101 VAL A O 1
ATOM 791 N N . LYS A 1 102 ? -0.818 7.314 16.208 1.00 66.75 102 LYS A N 1
ATOM 792 C CA . LYS A 1 102 ? -0.336 6.350 15.205 1.00 66.75 102 LYS A CA 1
ATOM 793 C C . LYS A 1 102 ? -1.136 6.400 13.906 1.00 66.75 102 LYS A C 1
ATOM 795 O O . LYS A 1 102 ? -0.542 6.371 12.833 1.00 66.75 102 LYS A O 1
ATOM 800 N N . THR A 1 103 ? -2.460 6.492 13.995 1.00 65.25 103 THR A N 1
ATOM 801 C CA . THR A 1 103 ? -3.344 6.539 12.817 1.00 65.25 103 THR A CA 1
ATOM 802 C C . THR A 1 103 ? -3.183 7.863 12.069 1.00 65.25 103 THR A C 1
ATOM 804 O O . THR A 1 103 ? -3.164 7.877 10.841 1.00 65.25 103 THR A O 1
ATOM 807 N N . MET A 1 104 ? -2.962 8.963 12.797 1.00 61.75 104 MET A N 1
ATOM 808 C CA . MET A 1 104 ? -2.640 10.271 12.219 1.00 61.75 104 MET A CA 1
ATOM 809 C C . MET A 1 104 ? -1.301 10.245 11.477 1.00 61.75 104 MET A C 1
ATOM 811 O O . MET A 1 104 ? -1.213 10.721 10.348 1.00 61.75 104 MET A O 1
ATOM 815 N N . LEU A 1 105 ? -0.275 9.634 12.077 1.00 66.69 105 LEU A N 1
ATOM 816 C CA . LEU A 1 105 ? 1.036 9.476 11.449 1.00 66.69 105 LEU A CA 1
ATOM 817 C C . LEU A 1 105 ? 0.933 8.662 10.151 1.00 66.69 105 LEU A C 1
ATOM 819 O O . LEU A 1 105 ? 1.492 9.047 9.128 1.00 66.69 105 LEU A O 1
ATOM 823 N N . ILE A 1 106 ? 0.164 7.569 10.181 1.00 66.81 106 ILE A N 1
ATOM 824 C CA . ILE A 1 106 ? -0.115 6.730 9.013 1.00 66.81 106 ILE A CA 1
ATOM 825 C C . ILE A 1 106 ? -0.827 7.526 7.914 1.00 66.81 106 ILE A C 1
ATOM 827 O O . ILE A 1 106 ? -0.414 7.440 6.759 1.00 66.81 106 ILE A O 1
ATOM 831 N N . ALA A 1 107 ? -1.852 8.313 8.253 1.00 62.25 107 ALA A N 1
ATOM 832 C CA . ALA A 1 107 ? -2.575 9.141 7.288 1.00 62.25 107 ALA A CA 1
ATOM 833 C C . ALA A 1 107 ? -1.646 10.160 6.606 1.00 62.25 107 ALA A C 1
ATOM 835 O O . ALA A 1 107 ? -1.667 10.293 5.385 1.00 62.25 107 ALA A O 1
ATOM 836 N N . VAL A 1 108 ? -0.793 10.835 7.385 1.00 63.88 108 VAL A N 1
ATOM 837 C CA . VAL A 1 108 ? 0.158 11.840 6.883 1.00 63.88 108 VAL A CA 1
ATOM 838 C C . VAL A 1 108 ? 1.213 11.207 5.973 1.00 63.88 108 VAL A C 1
ATOM 840 O O . VAL A 1 108 ? 1.442 11.703 4.871 1.00 63.88 108 VAL A O 1
ATOM 843 N N . ILE A 1 109 ? 1.815 10.089 6.391 1.00 65.75 109 ILE A N 1
ATOM 844 C CA . ILE A 1 109 ? 2.809 9.361 5.587 1.00 65.75 109 ILE A CA 1
ATOM 845 C C . ILE A 1 109 ? 2.165 8.859 4.289 1.00 65.75 109 ILE A C 1
ATOM 847 O O . ILE A 1 109 ? 2.708 9.069 3.208 1.00 65.75 109 ILE A O 1
ATOM 851 N N . SER A 1 110 ? 0.973 8.268 4.376 1.00 62.50 110 SER A N 1
ATOM 852 C CA . SER A 1 110 ? 0.239 7.764 3.208 1.00 62.50 110 SER A CA 1
ATOM 853 C C . SER A 1 110 ? -0.095 8.878 2.212 1.00 62.50 110 SER A C 1
ATOM 855 O O . SER A 1 110 ? 0.012 8.668 1.006 1.00 62.50 110 SER A O 1
ATOM 857 N N . LEU A 1 111 ? -0.426 10.084 2.695 1.00 63.09 111 LEU A N 1
ATOM 858 C CA . LEU A 1 111 ? -0.668 11.251 1.842 1.00 63.09 111 LEU A CA 1
ATOM 859 C C . LEU A 1 111 ? 0.599 11.661 1.080 1.00 63.09 111 LEU A C 1
ATOM 861 O O . LEU A 1 111 ? 0.537 11.921 -0.118 1.00 63.09 111 LEU A O 1
ATOM 865 N N . PHE A 1 112 ? 1.745 11.682 1.766 1.00 63.84 112 PHE A N 1
ATOM 866 C CA . PHE A 1 112 ? 3.029 12.094 1.193 1.00 63.84 112 PHE A CA 1
ATOM 867 C C . PHE A 1 112 ? 3.512 11.138 0.095 1.00 63.84 112 PHE A C 1
ATOM 869 O O . PHE A 1 112 ? 4.105 11.565 -0.891 1.00 63.84 112 PHE A O 1
ATOM 876 N N . PHE A 1 113 ? 3.219 9.845 0.251 1.00 60.81 113 PHE A N 1
ATOM 877 C CA . PHE A 1 113 ? 3.580 8.804 -0.709 1.00 60.81 113 PHE A CA 1
ATOM 878 C C . PHE A 1 113 ? 2.500 8.545 -1.781 1.00 60.81 113 PHE A C 1
ATOM 880 O O . PHE A 1 113 ? 2.692 7.698 -2.646 1.00 60.81 113 PHE A O 1
ATOM 887 N N . GLY A 1 114 ? 1.380 9.277 -1.778 1.00 60.50 114 GLY A N 1
ATOM 888 C CA . GLY A 1 114 ? 0.333 9.142 -2.802 1.00 60.50 114 GLY A CA 1
ATOM 889 C C . GLY A 1 114 ? -0.598 7.933 -2.622 1.00 60.50 114 GLY A C 1
ATOM 890 O O . GLY A 1 114 ? -1.337 7.573 -3.539 1.00 60.50 114 GLY A O 1
ATOM 891 N N . ALA A 1 115 ? -0.621 7.327 -1.434 1.00 63.66 115 ALA A N 1
ATOM 892 C CA . ALA A 1 115 ? -1.565 6.281 -1.040 1.00 63.66 115 ALA A CA 1
ATOM 893 C C . ALA A 1 115 ? -2.917 6.893 -0.611 1.00 63.66 115 ALA A C 1
ATOM 895 O O . ALA A 1 115 ? -3.373 6.739 0.524 1.00 63.66 115 ALA A O 1
ATOM 896 N N . PHE A 1 116 ? -3.563 7.632 -1.523 1.00 63.94 116 PHE A N 1
ATOM 897 C CA . PHE A 1 116 ? -4.756 8.451 -1.250 1.00 63.94 116 PHE A CA 1
ATOM 898 C C . PHE A 1 116 ? -5.913 7.677 -0.606 1.00 63.94 116 PHE A C 1
ATOM 900 O O . PHE A 1 116 ? -6.623 8.217 0.244 1.00 63.94 116 PHE A O 1
ATOM 907 N N . ILE A 1 117 ? -6.088 6.407 -0.977 1.00 61.97 117 ILE A N 1
ATOM 908 C CA . ILE A 1 117 ? -7.148 5.552 -0.437 1.00 61.97 117 ILE A CA 1
ATOM 909 C C . ILE A 1 117 ? -6.848 5.187 1.026 1.00 61.97 117 ILE A C 1
ATOM 911 O O . ILE A 1 117 ? -7.736 5.251 1.878 1.00 61.97 117 ILE A O 1
ATOM 915 N N . VAL A 1 118 ? -5.585 4.881 1.342 1.00 58.81 118 VAL A N 1
ATOM 916 C CA . VAL A 1 118 ? -5.133 4.626 2.718 1.00 58.81 118 VAL A CA 1
ATOM 917 C C . VAL A 1 118 ? -5.278 5.880 3.573 1.00 58.81 118 VAL A C 1
ATOM 919 O O . VAL A 1 118 ? -5.709 5.791 4.724 1.00 58.81 118 VAL A O 1
ATOM 922 N N . THR A 1 119 ? -4.997 7.057 3.016 1.00 65.31 119 THR A N 1
ATOM 923 C CA . THR A 1 119 ? -5.202 8.323 3.723 1.00 65.31 119 THR A CA 1
ATOM 924 C C . THR A 1 119 ? -6.672 8.584 4.021 1.00 65.31 119 THR A C 1
ATOM 926 O O . THR A 1 119 ? -7.009 8.902 5.159 1.00 65.31 119 THR A O 1
ATOM 929 N N . ALA A 1 120 ? -7.565 8.415 3.042 1.00 63.25 120 ALA A N 1
ATOM 930 C CA . ALA A 1 120 ? -9.000 8.597 3.253 1.00 63.25 120 ALA A CA 1
ATOM 931 C C . ALA A 1 120 ? -9.533 7.643 4.338 1.00 63.25 120 ALA A C 1
ATOM 933 O O . ALA A 1 120 ? -10.239 8.072 5.252 1.00 63.25 120 ALA A O 1
ATOM 934 N N . ALA A 1 121 ? -9.122 6.373 4.295 1.00 63.50 121 ALA A N 1
ATOM 935 C CA . ALA A 1 121 ? -9.488 5.373 5.294 1.00 63.50 121 ALA A CA 1
ATOM 936 C C . ALA A 1 121 ? -8.955 5.718 6.696 1.00 63.50 121 ALA A C 1
ATOM 938 O O . ALA A 1 121 ? -9.695 5.667 7.680 1.00 63.50 121 ALA A O 1
ATOM 939 N N . SER A 1 122 ? -7.694 6.148 6.777 1.00 62.16 122 SER A N 1
ATOM 940 C CA . SER A 1 122 ? -7.055 6.548 8.033 1.00 62.16 122 SER A CA 1
ATOM 941 C C . SER A 1 122 ? -7.700 7.801 8.632 1.00 62.16 122 SER A C 1
ATOM 943 O O . SER A 1 122 ? -7.858 7.873 9.845 1.00 62.16 122 SER A O 1
ATOM 945 N N . SER A 1 123 ? -8.145 8.755 7.807 1.00 67.69 123 SER A N 1
ATOM 946 C CA . SER A 1 123 ? -8.895 9.943 8.246 1.00 67.69 123 SER A CA 1
ATOM 947 C C . SER A 1 123 ? -10.275 9.593 8.809 1.00 67.69 123 SER A C 1
ATOM 949 O O . SER A 1 123 ? -10.701 10.182 9.802 1.00 67.69 123 SER A O 1
ATOM 951 N N . ILE A 1 124 ? -10.960 8.601 8.229 1.00 68.62 124 ILE A N 1
ATOM 952 C CA . ILE A 1 124 ? -12.233 8.083 8.759 1.00 68.62 124 ILE A CA 1
ATOM 953 C C . ILE A 1 124 ? -12.007 7.401 10.116 1.00 68.62 124 ILE A C 1
ATOM 955 O O . ILE A 1 124 ? -12.754 7.649 11.065 1.00 68.62 124 ILE A O 1
ATOM 959 N N . ALA A 1 125 ? -10.952 6.591 10.242 1.00 63.22 125 ALA A N 1
ATOM 960 C CA . ALA A 1 125 ? -10.574 5.986 11.517 1.00 63.22 125 ALA A CA 1
ATOM 961 C C . ALA A 1 125 ? -10.197 7.050 12.566 1.00 63.22 125 ALA A C 1
ATOM 963 O O . ALA A 1 125 ? -10.613 6.950 13.721 1.00 63.22 125 ALA A O 1
ATOM 964 N N . LEU A 1 126 ? -9.485 8.106 12.157 1.00 70.94 126 LEU A N 1
ATOM 965 C CA . LEU A 1 126 ? -9.127 9.242 13.009 1.00 70.94 126 LEU A CA 1
ATOM 966 C C . LEU A 1 126 ? -10.372 9.965 13.543 1.00 70.94 126 LEU A C 1
ATOM 968 O O . LEU A 1 126 ? -10.472 10.210 14.744 1.00 70.94 126 LEU A O 1
ATOM 972 N N . LEU A 1 127 ? -11.345 10.248 12.671 1.00 68.44 127 LEU A N 1
ATOM 973 C CA . LEU A 1 127 ? -12.636 10.836 13.038 1.00 68.44 127 LEU A CA 1
ATOM 974 C C . LEU A 1 127 ? -13.384 9.968 14.056 1.00 68.44 127 LEU A C 1
ATOM 976 O O . LEU A 1 127 ? -13.901 10.490 15.042 1.00 68.44 127 LEU A O 1
ATOM 980 N N . GLY A 1 128 ? -13.390 8.646 13.862 1.00 63.22 128 GLY A N 1
ATOM 981 C CA . GLY A 1 128 ? -13.980 7.702 14.811 1.00 63.22 128 GLY A CA 1
ATOM 982 C C . GLY A 1 128 ? -13.354 7.801 16.205 1.00 63.22 128 GLY A C 1
ATOM 983 O O . GLY A 1 128 ? -14.077 7.894 17.195 1.00 63.22 128 GLY A O 1
ATOM 984 N N . VAL A 1 129 ? -12.021 7.853 16.290 1.00 64.06 129 VAL A N 1
ATOM 985 C CA . VAL A 1 129 ? -11.302 7.985 17.571 1.00 64.06 129 VAL A CA 1
ATOM 986 C C . VAL A 1 129 ? -11.522 9.364 18.214 1.00 64.06 129 VAL A C 1
ATOM 988 O O . VAL A 1 129 ? -11.702 9.443 19.429 1.00 64.06 129 VAL A O 1
ATOM 991 N N . LEU A 1 130 ? -11.585 10.447 17.432 1.00 68.44 130 LEU A N 1
ATOM 992 C CA . LEU A 1 130 ? -11.873 11.795 17.946 1.00 68.44 130 LEU A CA 1
ATOM 993 C C . LEU A 1 130 ? -13.282 11.906 18.541 1.00 68.44 130 LEU A C 1
ATOM 995 O O . LEU A 1 130 ? -13.448 12.458 19.627 1.00 68.44 130 LEU A O 1
ATOM 999 N N . ILE A 1 131 ? -14.291 11.337 17.875 1.00 66.88 131 ILE A N 1
ATOM 1000 C CA . ILE A 1 131 ? -15.678 11.319 18.369 1.00 66.88 131 ILE A CA 1
ATOM 1001 C C . ILE A 1 131 ? -15.776 10.564 19.702 1.00 66.88 131 ILE A C 1
ATOM 1003 O O . ILE A 1 131 ? -16.516 10.973 20.597 1.00 66.88 131 ILE A O 1
ATOM 1007 N N . VAL A 1 132 ? -15.019 9.472 19.838 1.00 62.38 132 VAL A N 1
ATOM 1008 C CA . VAL A 1 132 ? -14.934 8.672 21.068 1.00 62.38 132 VAL A CA 1
ATOM 1009 C C . VAL A 1 132 ? -14.324 9.478 22.214 1.00 62.38 132 VAL A C 1
ATOM 1011 O O . VAL A 1 132 ? -14.833 9.431 23.332 1.00 62.38 132 VAL A O 1
ATOM 1014 N N . LEU A 1 133 ? -13.248 10.221 21.947 1.00 61.28 133 LEU A N 1
ATOM 1015 C CA . LEU A 1 133 ? -12.577 11.042 2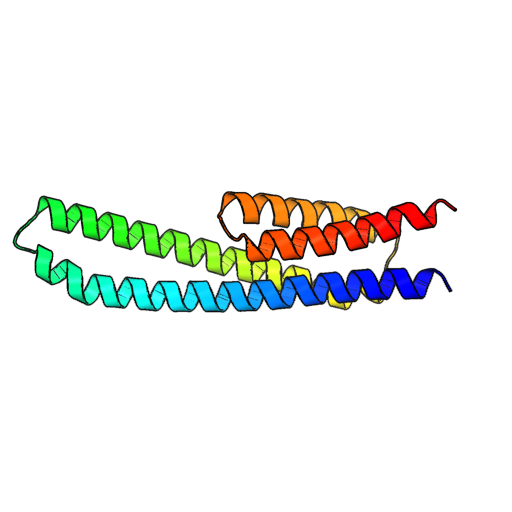2.955 1.00 61.28 133 LEU A CA 1
ATOM 1016 C C . LEU A 1 133 ? -13.450 12.224 23.403 1.00 61.28 133 LEU A C 1
ATOM 1018 O O . LEU A 1 133 ? -13.576 12.449 24.603 1.00 61.28 133 LEU A O 1
ATOM 1022 N N . ALA A 1 134 ? -14.115 12.910 22.469 1.00 62.28 134 ALA A N 1
ATOM 1023 C CA . ALA A 1 134 ? -14.937 14.086 22.763 1.00 62.28 134 ALA A CA 1
ATOM 1024 C C . ALA A 1 134 ? -16.218 13.773 23.564 1.00 62.28 134 ALA A C 1
ATOM 1026 O O . ALA A 1 134 ? -16.655 14.583 24.371 1.00 62.28 134 ALA A O 1
ATOM 1027 N N . LYS A 1 135 ? -16.836 12.595 23.382 1.00 56.97 135 LYS A N 1
ATOM 1028 C CA . LYS A 1 135 ? -18.089 12.226 24.081 1.00 56.97 135 LYS A CA 1
ATOM 1029 C C . LYS A 1 135 ? -17.914 11.695 25.506 1.00 56.97 135 LYS A C 1
ATOM 1031 O O . LYS A 1 135 ? -18.914 11.482 26.197 1.00 56.97 135 LYS A O 1
ATOM 1036 N N . LYS A 1 136 ? -16.676 11.432 25.925 1.00 48.25 136 LYS A N 1
ATOM 1037 C CA . LYS A 1 136 ? -16.350 10.901 27.256 1.00 48.25 136 LYS A CA 1
ATOM 1038 C C . LYS A 1 136 ? -16.051 11.983 28.296 1.00 48.25 136 LYS A C 1
ATOM 1040 O O . LYS A 1 136 ? -15.788 11.628 29.441 1.00 48.25 136 LYS A O 1
ATOM 1045 N N . GLU A 1 137 ? -16.092 13.254 27.899 1.00 40.19 137 GLU A N 1
ATOM 1046 C CA . GLU A 1 137 ? -15.987 14.418 28.791 1.00 40.19 137 GLU A CA 1
ATOM 1047 C C . GLU A 1 137 ? -17.336 14.904 29.360 1.00 40.19 137 GLU A C 1
ATOM 1049 O O . GLU A 1 137 ? -17.317 15.773 30.224 1.00 40.19 137 GLU A O 1
ATOM 1054 N N . ASP A 1 138 ? -18.459 14.267 28.984 1.00 39.44 138 ASP A N 1
ATOM 1055 C CA . ASP A 1 138 ? -19.797 14.446 29.595 1.00 39.44 138 ASP A CA 1
ATOM 1056 C C . ASP A 1 138 ? -20.264 13.231 30.421 1.00 39.44 138 ASP A C 1
ATOM 1058 O O . ASP A 1 138 ? -20.426 12.118 29.839 1.00 39.44 138 ASP A O 1
#

pLDDT: mean 72.05, std 12.32, range [39.44, 91.75]

Foldseek 3Di:
DLLVLLLVQQLVLLVQLLVLLVVQLVVLVVVLVVLVVVCVVVLVVCPVPVVVNVVSVVVSVVSNVLSVVSNVLSVVRNVLSVVSNVCSVPDDPVNLVVNLVVLVVSLVVCVVSVVPSSNVSSVSSNVSSVVSNVVVVD